Protein AF-A0A7J8LAU4-F1 (afdb_monomer_lite)

Secondary structure (DSSP, 8-state):
------PPP-PPPSSS--EE---B----S-TTS-EESS-B--SEEEEEEEETTEEEEE-PPP-EE-SS--HHHH--

Sequence (76 aa):
MVEIPSVDGIECAEADIASTCQASLVGSSSASCNIPGYSSTTDEMAIKSRHPNLCIYSLAAMNFRPSKRNARLCGK

Organism: NCBI:txid34289

Foldseek 3Di:
DDDDPPPPAPDQDPDQFRFFQKDFDDFDPDPQFTAWDQGMWGRGWGFPDDDTNDTDTDTDDTGTGGPDDDCVPPPD

Radius of gyration: 20.17 Å; chains: 1; bounding box: 35×22×71 Å

Structure (mmCIF, N/CA/C/O backbone):
data_AF-A0A7J8LAU4-F1
#
_entry.id   AF-A0A7J8LAU4-F1
#
loop_
_atom_site.group_PDB
_atom_site.id
_atom_site.type_symbol
_atom_site.label_atom_id
_atom_site.label_alt_id
_atom_site.label_comp_id
_atom_site.label_asym_id
_atom_site.label_entity_id
_atom_site.label_seq_id
_atom_site.pdbx_PDB_ins_code
_atom_site.Cartn_x
_atom_site.Cartn_y
_atom_site.Cartn_z
_atom_site.occupancy
_atom_site.B_iso_or_equiv
_atom_site.auth_seq_id
_atom_site.auth_comp_id
_atom_site.auth_asym_id
_atom_site.auth_atom_id
_atom_site.pdbx_PDB_model_num
ATOM 1 N N . MET A 1 1 ? -17.116 -11.960 48.708 1.00 46.34 1 MET A N 1
ATOM 2 C CA . MET A 1 1 ? -17.072 -12.309 47.275 1.00 46.34 1 MET A CA 1
ATOM 3 C C . MET A 1 1 ? -16.448 -11.125 46.566 1.00 46.34 1 MET A C 1
ATOM 5 O O . MET A 1 1 ? -16.966 -10.031 46.726 1.00 46.34 1 MET A O 1
ATOM 9 N N . VAL A 1 2 ? -15.280 -11.294 45.942 1.00 54.94 2 VAL A N 1
ATOM 10 C CA . VAL A 1 2 ? -14.642 -10.208 45.182 1.00 54.94 2 VAL A CA 1
ATOM 11 C C . VAL A 1 2 ? -15.257 -10.237 43.793 1.00 54.94 2 VAL A C 1
ATOM 13 O O . VAL A 1 2 ? -15.009 -11.160 43.022 1.00 54.94 2 VAL A O 1
ATOM 16 N N . GLU A 1 3 ? -16.127 -9.272 43.530 1.00 46.00 3 GLU A N 1
ATOM 17 C CA . GLU A 1 3 ? -16.711 -9.033 42.218 1.00 46.00 3 GLU A CA 1
ATOM 18 C C . GLU A 1 3 ? -15.616 -8.386 41.367 1.00 46.00 3 GLU A C 1
ATOM 20 O O . GLU A 1 3 ? -15.219 -7.247 41.606 1.00 46.00 3 GLU A O 1
ATOM 25 N N . ILE A 1 4 ? -15.025 -9.160 40.455 1.00 60.12 4 ILE A N 1
ATOM 26 C CA . ILE A 1 4 ? -14.072 -8.621 39.487 1.00 60.12 4 ILE A CA 1
ATOM 27 C C . ILE A 1 4 ? -14.924 -7.842 38.482 1.00 60.12 4 ILE A C 1
ATOM 29 O O . ILE A 1 4 ? -15.736 -8.473 37.799 1.00 60.12 4 ILE A O 1
ATOM 33 N N . PRO A 1 5 ? -14.809 -6.504 38.401 1.00 53.44 5 PRO A N 1
ATOM 34 C CA . PRO A 1 5 ? -15.590 -5.750 37.439 1.00 53.44 5 PRO A CA 1
ATOM 35 C C . PRO A 1 5 ? -15.202 -6.228 36.041 1.00 53.44 5 PRO A C 1
ATOM 37 O O . PRO A 1 5 ? -14.015 -6.319 35.714 1.00 53.44 5 PRO A O 1
ATOM 40 N N . SER A 1 6 ? -16.205 -6.570 35.234 1.00 57.34 6 SER A N 1
ATOM 41 C CA . SER A 1 6 ? -15.996 -6.817 33.813 1.00 57.34 6 SER A CA 1
ATOM 42 C C . SER A 1 6 ? -15.476 -5.510 33.231 1.00 57.34 6 SER A C 1
ATOM 44 O O . SER A 1 6 ? -16.208 -4.525 33.179 1.00 57.34 6 SER A O 1
ATOM 46 N N . VAL A 1 7 ? -14.185 -5.461 32.903 1.00 61.78 7 VAL A N 1
ATOM 47 C CA . VAL A 1 7 ? -13.626 -4.315 32.193 1.00 61.78 7 VAL A CA 1
ATOM 48 C C . VAL A 1 7 ? -14.323 -4.268 30.845 1.00 61.78 7 VAL A C 1
ATOM 50 O O . VAL A 1 7 ? -14.327 -5.263 30.117 1.00 61.78 7 VAL A O 1
ATOM 53 N N . ASP A 1 8 ? -14.981 -3.149 30.564 1.00 62.38 8 ASP A N 1
ATOM 54 C CA . ASP A 1 8 ? -15.527 -2.894 29.242 1.00 62.38 8 ASP A CA 1
ATOM 55 C C . ASP A 1 8 ? -14.356 -3.027 28.260 1.00 62.38 8 ASP A C 1
ATOM 57 O O . ASP A 1 8 ? -13.296 -2.417 28.447 1.00 62.38 8 ASP A O 1
ATOM 61 N N . GLY A 1 9 ? -14.469 -3.981 27.336 1.00 59.72 9 GLY A N 1
ATOM 62 C CA . GLY A 1 9 ? -13.403 -4.282 26.390 1.00 59.72 9 GLY A CA 1
ATOM 63 C C . GLY A 1 9 ? -13.134 -3.081 25.486 1.00 59.72 9 GLY A C 1
ATOM 64 O O . GLY A 1 9 ? -13.851 -2.086 25.493 1.00 59.72 9 GLY A O 1
ATOM 65 N N . ILE A 1 10 ? -12.097 -3.161 24.657 1.00 59.94 10 ILE A N 1
ATOM 66 C CA . ILE A 1 10 ? -11.913 -2.149 23.611 1.00 59.94 10 ILE A CA 1
ATOM 67 C C . ILE A 1 10 ? -13.027 -2.352 22.576 1.00 59.94 10 ILE A C 1
ATOM 69 O O . ILE A 1 10 ? -12.957 -3.285 21.772 1.00 59.94 10 ILE A O 1
ATOM 73 N N . GLU A 1 11 ? -14.053 -1.502 22.604 1.00 67.62 11 GLU A N 1
ATOM 74 C CA . GLU A 1 11 ? -15.057 -1.435 21.544 1.00 67.62 11 GLU A CA 1
ATOM 75 C C . GLU A 1 11 ? -14.452 -0.761 20.305 1.00 67.62 11 GLU A C 1
ATOM 77 O O . GLU A 1 11 ? -13.888 0.335 20.367 1.00 67.62 11 GLU A O 1
ATOM 82 N N . CYS A 1 12 ? -14.527 -1.438 19.157 1.00 67.88 12 CYS A N 1
ATOM 83 C CA . CYS A 1 12 ? -14.125 -0.837 17.889 1.00 67.88 12 CYS A CA 1
ATOM 84 C C . CYS A 1 12 ? -15.115 0.268 17.528 1.00 67.88 12 CYS A C 1
ATOM 86 O O . CYS A 1 12 ? -16.314 0.082 17.709 1.00 67.88 12 CYS A O 1
ATOM 88 N N . ALA A 1 13 ? -14.629 1.387 16.985 1.00 67.75 13 ALA A N 1
ATOM 89 C CA . ALA A 1 13 ? -15.499 2.500 16.621 1.00 67.75 13 ALA A CA 1
ATOM 90 C C . ALA A 1 13 ? -16.677 2.023 15.748 1.00 67.75 13 ALA A C 1
ATOM 92 O O . ALA A 1 13 ? -16.503 1.283 14.782 1.00 67.75 13 ALA A O 1
ATOM 93 N N . GLU A 1 14 ? -17.888 2.456 16.083 1.00 61.84 14 GLU A N 1
ATOM 94 C CA . GLU A 1 14 ? -19.113 2.023 15.399 1.00 61.84 14 GLU A CA 1
ATOM 95 C C . GLU A 1 14 ? -19.235 2.576 13.962 1.00 61.84 14 GLU A C 1
ATOM 97 O O . GLU A 1 14 ? -20.089 2.129 13.199 1.00 61.84 14 GLU A O 1
ATOM 102 N N . ALA A 1 15 ? -18.373 3.526 13.580 1.00 60.34 15 ALA A N 1
ATOM 103 C CA . ALA A 1 15 ? -18.390 4.218 12.294 1.00 60.34 15 ALA A CA 1
ATOM 104 C C . ALA A 1 15 ? -17.583 3.497 11.193 1.00 60.34 15 ALA A C 1
ATOM 106 O O . ALA A 1 15 ? -16.557 2.872 11.461 1.00 60.34 15 ALA A O 1
ATOM 107 N N . ASP A 1 16 ? -18.023 3.661 9.936 1.00 60.25 16 ASP A N 1
ATOM 108 C CA . ASP A 1 16 ? -17.351 3.162 8.717 1.00 60.25 16 ASP A CA 1
ATOM 109 C C . ASP A 1 16 ? -15.909 3.699 8.595 1.00 60.25 16 ASP A C 1
ATOM 111 O O . ASP A 1 16 ? -15.000 2.998 8.149 1.00 60.25 16 ASP A O 1
ATOM 115 N N . ILE A 1 17 ? -15.689 4.922 9.098 1.00 60.59 17 ILE A N 1
ATOM 116 C CA . ILE A 1 17 ? -14.381 5.569 9.234 1.00 60.59 17 ILE A CA 1
ATOM 117 C C . ILE A 1 17 ? -14.067 5.687 10.721 1.00 60.59 17 ILE A C 1
ATOM 119 O O . ILE A 1 17 ? -14.616 6.528 11.433 1.00 60.59 17 ILE A O 1
ATOM 123 N N . ALA A 1 18 ? -13.176 4.827 11.195 1.00 64.38 18 ALA A N 1
ATOM 124 C CA . ALA A 1 18 ? -12.863 4.728 12.616 1.00 64.38 18 ALA A CA 1
ATOM 125 C C . ALA A 1 18 ? -11.689 5.615 13.051 1.00 64.38 18 ALA A C 1
ATOM 127 O O . ALA A 1 18 ? -11.531 5.919 14.232 1.00 64.38 18 ALA A O 1
ATOM 128 N N . SER A 1 19 ? -10.834 6.001 12.105 1.00 68.69 19 SER A N 1
ATOM 129 C CA . SER A 1 19 ? -9.645 6.806 12.362 1.00 68.69 19 SER A CA 1
ATOM 130 C C . SER A 1 19 ? -9.202 7.531 11.096 1.00 68.69 19 SER A C 1
ATOM 132 O O . SER A 1 19 ? -9.434 7.043 9.986 1.00 68.69 19 SER A O 1
ATOM 134 N N . THR A 1 20 ? -8.549 8.680 11.282 1.00 76.00 20 THR A N 1
ATOM 135 C CA . THR A 1 20 ? -7.923 9.446 10.204 1.00 76.00 20 THR A CA 1
ATOM 136 C C . THR A 1 20 ? -6.419 9.204 10.207 1.00 76.00 20 THR A C 1
ATOM 138 O O . THR A 1 20 ? -5.715 9.674 11.103 1.00 76.00 20 THR A O 1
ATOM 141 N N . CYS A 1 21 ? -5.913 8.461 9.232 1.00 81.12 21 CYS A N 1
ATOM 142 C CA . CYS A 1 21 ? -4.486 8.235 9.060 1.00 81.12 21 CYS A CA 1
ATOM 143 C C . CYS A 1 21 ? -4.179 7.918 7.596 1.00 81.12 21 CYS A C 1
ATOM 145 O O . CYS A 1 21 ? -4.839 7.089 6.972 1.00 81.12 21 CYS A O 1
ATOM 147 N N . GLN A 1 22 ? -3.147 8.574 7.069 1.00 88.75 22 GLN A N 1
ATOM 148 C CA . GLN A 1 22 ? -2.685 8.434 5.696 1.00 88.75 22 GLN A CA 1
ATOM 149 C C . GLN A 1 22 ? -1.297 7.799 5.671 1.00 88.75 22 GLN A C 1
ATOM 151 O O . GLN A 1 22 ? -0.404 8.178 6.430 1.00 88.75 22 GLN A O 1
ATOM 156 N N . ALA A 1 23 ? -1.104 6.850 4.760 1.00 90.75 23 ALA A N 1
ATOM 157 C CA . ALA A 1 23 ? 0.194 6.266 4.473 1.00 90.75 23 ALA A CA 1
ATOM 158 C C . ALA A 1 23 ? 0.648 6.665 3.067 1.00 90.75 23 ALA A C 1
ATOM 160 O O . ALA A 1 23 ? -0.165 6.712 2.145 1.00 90.75 23 ALA A O 1
ATOM 161 N N . SER A 1 24 ? 1.951 6.897 2.897 1.00 93.69 24 SER A N 1
ATOM 162 C CA . SER A 1 24 ? 2.547 7.225 1.600 1.00 93.69 24 SER A CA 1
ATOM 163 C C . SER A 1 24 ? 3.836 6.439 1.356 1.00 93.69 24 SER A C 1
ATOM 165 O O . SER A 1 24 ? 4.568 6.089 2.284 1.00 93.69 24 SER A O 1
ATOM 167 N N . LEU A 1 25 ? 4.131 6.159 0.087 1.00 94.44 25 LEU A N 1
ATOM 168 C CA . LEU A 1 25 ? 5.357 5.487 -0.330 1.00 94.44 25 LEU A CA 1
ATOM 169 C C . LEU A 1 25 ? 6.571 6.408 -0.165 1.00 94.44 25 LEU A C 1
ATOM 171 O O . LEU A 1 25 ? 6.616 7.492 -0.738 1.00 94.44 25 LEU A O 1
ATOM 175 N N . VAL A 1 26 ? 7.588 5.933 0.556 1.00 94.19 26 VAL A N 1
ATOM 176 C CA . VAL A 1 26 ? 8.848 6.673 0.762 1.00 94.19 26 VAL A CA 1
ATOM 177 C C . VAL A 1 26 ? 9.931 6.228 -0.222 1.00 94.19 26 VAL A C 1
ATOM 179 O O . VAL A 1 26 ? 10.631 7.049 -0.806 1.00 94.19 26 VAL A O 1
ATOM 182 N N . GLY A 1 27 ? 10.070 4.921 -0.442 1.00 91.81 27 GLY A N 1
ATOM 183 C CA . GLY A 1 27 ? 11.088 4.366 -1.328 1.00 91.81 27 GLY A CA 1
ATOM 184 C C . GLY A 1 27 ? 10.961 2.855 -1.472 1.00 91.81 27 GLY A C 1
ATOM 185 O O . GLY A 1 27 ? 10.213 2.212 -0.736 1.00 91.81 27 GLY A O 1
ATOM 186 N N . SER A 1 28 ? 11.691 2.294 -2.434 1.00 94.25 28 SER A N 1
ATOM 187 C CA . SER A 1 28 ? 11.717 0.856 -2.701 1.00 94.25 28 SER A CA 1
ATOM 188 C C . SER A 1 28 ? 13.111 0.293 -2.461 1.00 94.25 28 SER A C 1
ATOM 190 O O . SER A 1 28 ? 14.105 0.884 -2.880 1.00 94.25 28 SER A O 1
ATOM 192 N N . SER A 1 29 ? 13.180 -0.882 -1.837 1.00 95.56 29 SER A N 1
ATOM 193 C CA . SER A 1 29 ? 14.415 -1.665 -1.720 1.00 95.56 29 SER A CA 1
ATOM 194 C C . SER A 1 29 ? 14.804 -2.361 -3.029 1.00 95.56 29 SER A C 1
ATOM 196 O O . SER A 1 29 ? 15.913 -2.877 -3.148 1.00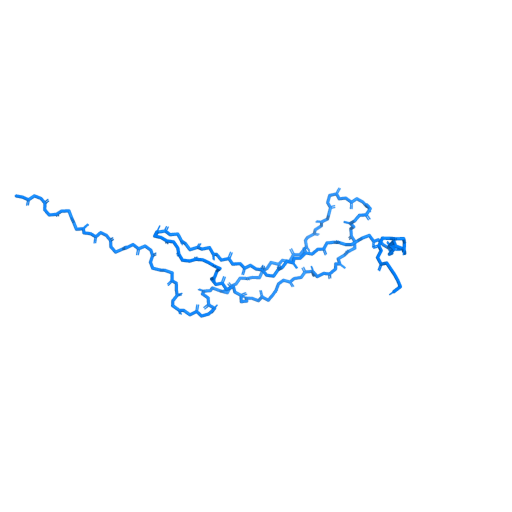 95.56 29 SER A O 1
ATOM 198 N N . SER A 1 30 ? 13.911 -2.380 -4.025 1.00 95.06 30 SER A N 1
ATOM 199 C CA . SER A 1 30 ? 14.151 -2.996 -5.326 1.00 95.06 30 SER A CA 1
ATOM 200 C C . SER A 1 30 ? 14.410 -1.946 -6.397 1.00 95.06 30 SER A C 1
ATOM 202 O O . SER A 1 30 ? 13.518 -1.182 -6.764 1.00 95.06 30 SER A O 1
ATOM 204 N N . ALA A 1 31 ? 15.606 -1.974 -6.987 1.00 92.00 31 ALA A N 1
ATOM 205 C CA . ALA A 1 31 ? 15.954 -1.104 -8.109 1.00 92.00 31 ALA A CA 1
ATOM 20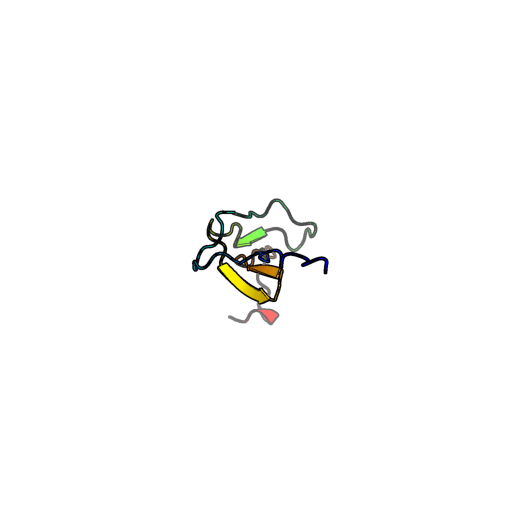6 C C . ALA A 1 31 ? 15.098 -1.365 -9.363 1.00 92.00 31 ALA A C 1
ATOM 208 O O . ALA A 1 31 ? 14.880 -0.460 -10.163 1.00 92.00 31 ALA A O 1
ATOM 209 N N . SER A 1 32 ? 14.599 -2.593 -9.545 1.00 92.31 32 SER A N 1
ATOM 210 C CA . SER A 1 32 ? 13.762 -2.961 -10.693 1.00 92.31 32 SER A CA 1
ATOM 211 C C . SER A 1 32 ? 12.276 -2.653 -10.488 1.00 92.31 32 SER A C 1
ATOM 213 O O . SER A 1 32 ? 11.525 -2.658 -11.461 1.00 92.31 32 SER A O 1
ATOM 215 N N . CYS A 1 33 ? 11.847 -2.366 -9.255 1.00 92.31 33 CYS A N 1
ATOM 216 C CA . CYS A 1 33 ? 10.466 -2.054 -8.893 1.00 92.31 33 CYS A CA 1
ATOM 217 C C . CYS A 1 33 ? 10.428 -0.816 -7.985 1.00 92.31 33 CYS A C 1
ATOM 219 O O . CYS A 1 33 ? 10.182 -0.918 -6.785 1.00 92.31 33 CYS A O 1
ATOM 221 N N . ASN A 1 34 ? 10.727 0.351 -8.555 1.00 94.75 34 ASN A N 1
ATOM 222 C CA . ASN A 1 34 ? 10.927 1.603 -7.818 1.00 94.75 34 ASN A CA 1
ATOM 223 C C . ASN A 1 34 ? 10.090 2.782 -8.329 1.00 94.75 34 ASN A C 1
ATOM 225 O O . ASN A 1 34 ? 10.208 3.880 -7.792 1.00 94.75 34 ASN A O 1
ATOM 229 N N . ILE A 1 35 ? 9.244 2.588 -9.343 1.00 95.06 35 ILE A N 1
ATOM 230 C CA . ILE A 1 35 ? 8.372 3.653 -9.843 1.00 95.06 35 ILE A CA 1
ATOM 231 C C . ILE A 1 35 ? 7.078 3.632 -9.029 1.00 95.06 35 ILE A C 1
ATOM 233 O O . ILE A 1 35 ? 6.422 2.589 -9.012 1.00 95.06 35 ILE A O 1
ATOM 237 N N . PRO A 1 36 ? 6.677 4.722 -8.353 1.00 94.31 36 PRO A N 1
ATOM 238 C CA . PRO A 1 36 ? 5.417 4.751 -7.620 1.00 94.31 36 PRO A CA 1
ATOM 239 C C . PRO A 1 36 ? 4.228 4.432 -8.541 1.00 94.31 36 PRO A C 1
ATOM 241 O O . PRO A 1 36 ? 4.128 4.949 -9.659 1.00 94.31 36 PRO A O 1
ATOM 244 N N . GLY A 1 37 ? 3.361 3.526 -8.091 1.00 92.56 37 GLY A N 1
ATOM 245 C CA . GLY A 1 37 ? 2.048 3.253 -8.669 1.00 92.56 37 GLY A CA 1
ATOM 246 C C . GLY A 1 37 ? 0.989 4.005 -7.872 1.00 92.56 37 GLY A C 1
ATOM 247 O O . GLY A 1 37 ? 0.893 5.224 -7.973 1.00 92.56 37 GLY A O 1
ATOM 248 N N . TYR A 1 38 ? 0.230 3.285 -7.048 1.00 92.31 38 TYR A N 1
ATOM 249 C CA . TYR A 1 38 ? -0.608 3.901 -6.023 1.00 92.31 38 TYR A CA 1
ATOM 250 C C . TYR A 1 38 ? 0.273 4.320 -4.840 1.00 92.31 38 TYR A C 1
ATOM 252 O O . TYR A 1 38 ? 0.812 3.466 -4.133 1.00 92.31 38 TYR A O 1
ATOM 260 N N . SER A 1 39 ? 0.494 5.630 -4.692 1.00 92.12 39 SER A N 1
ATOM 261 C CA . SER A 1 39 ? 1.550 6.188 -3.839 1.00 92.12 39 SER A CA 1
ATOM 262 C C . SER A 1 39 ? 1.097 6.650 -2.463 1.00 92.12 39 SER A C 1
ATOM 264 O O . SER A 1 39 ? 1.950 6.816 -1.597 1.00 92.12 39 SER A O 1
ATOM 266 N N . SER A 1 40 ? -0.196 6.896 -2.269 1.00 91.94 40 SER A N 1
ATOM 267 C CA . SER A 1 40 ? -0.746 7.322 -0.986 1.00 91.94 40 SER A CA 1
ATOM 268 C C . SER A 1 40 ? -2.150 6.783 -0.810 1.00 91.94 40 SER A C 1
ATOM 270 O O . SER A 1 40 ? -2.900 6.699 -1.781 1.00 91.94 40 SER A O 1
ATOM 272 N N . THR A 1 41 ? -2.501 6.448 0.423 1.00 90.00 41 THR A N 1
ATOM 273 C CA . THR A 1 41 ? -3.870 6.098 0.802 1.00 90.00 41 THR A CA 1
ATOM 274 C C . THR A 1 41 ? -4.704 7.360 1.007 1.00 90.00 41 THR A C 1
ATOM 276 O O . THR A 1 41 ? -4.166 8.461 1.159 1.00 90.00 41 THR A O 1
ATOM 279 N N . THR A 1 42 ? -6.025 7.202 1.037 1.00 84.75 42 THR A N 1
ATOM 280 C CA . THR A 1 42 ? -6.916 8.199 1.641 1.00 84.75 42 THR A CA 1
ATOM 281 C C . THR A 1 42 ? -6.623 8.317 3.136 1.00 84.75 42 THR A C 1
ATOM 283 O O . THR A 1 42 ? -5.975 7.444 3.722 1.00 84.75 42 THR A O 1
ATOM 286 N N . ASP A 1 43 ? -7.099 9.397 3.749 1.00 78.81 43 ASP A N 1
ATOM 287 C CA . ASP A 1 43 ? -6.999 9.601 5.196 1.00 78.81 43 ASP A CA 1
ATOM 288 C C . ASP A 1 43 ? -7.959 8.690 5.977 1.00 78.81 43 ASP A C 1
ATOM 290 O O . ASP A 1 43 ? -7.843 8.562 7.186 1.00 78.81 43 ASP A O 1
ATOM 294 N N . GLU A 1 44 ? -8.907 8.045 5.301 1.00 71.81 44 GLU A N 1
ATOM 295 C CA . GLU A 1 44 ? -9.950 7.220 5.906 1.00 71.81 44 GLU A CA 1
ATOM 296 C C . GLU A 1 44 ? -9.492 5.762 6.085 1.00 71.81 44 GLU A C 1
ATOM 298 O O . GLU A 1 44 ? -9.082 5.103 5.124 1.00 71.81 44 GLU A O 1
ATOM 303 N N . MET A 1 45 ? -9.598 5.241 7.314 1.00 75.75 45 MET A N 1
ATOM 304 C CA . MET A 1 45 ? -9.349 3.832 7.645 1.00 75.75 45 MET A CA 1
ATOM 305 C C . MET A 1 45 ? -10.650 3.090 7.961 1.00 75.75 45 MET A C 1
ATOM 307 O O . MET A 1 45 ? -11.349 3.431 8.919 1.00 75.75 45 MET A O 1
ATOM 311 N N . ALA A 1 46 ? -10.922 2.022 7.206 1.00 73.81 46 ALA A N 1
ATOM 312 C CA . ALA A 1 46 ? -12.077 1.154 7.424 1.00 73.81 46 ALA A CA 1
ATOM 313 C C . ALA A 1 46 ? -11.772 0.035 8.432 1.00 73.81 46 ALA A C 1
ATOM 315 O O . ALA A 1 46 ? -10.652 -0.493 8.484 1.00 73.81 46 ALA A O 1
ATOM 316 N N . ILE A 1 47 ? -12.782 -0.380 9.201 1.00 72.38 47 ILE A N 1
ATOM 317 C CA . ILE A 1 47 ? -12.696 -1.567 10.061 1.00 72.38 47 ILE A CA 1
ATOM 318 C C . ILE A 1 47 ? -12.894 -2.814 9.203 1.00 72.38 47 ILE A C 1
ATOM 320 O O . ILE A 1 47 ? -13.964 -3.047 8.648 1.00 72.38 47 ILE A O 1
ATOM 324 N N . LYS A 1 48 ? -11.865 -3.656 9.133 1.00 70.38 48 LYS A N 1
ATOM 325 C CA . LYS A 1 48 ? -11.892 -4.904 8.367 1.00 70.38 48 LYS A CA 1
ATOM 326 C C . LYS A 1 48 ? -12.484 -6.073 9.151 1.00 70.38 48 LYS A C 1
ATOM 328 O O . LYS A 1 48 ? -13.076 -6.968 8.557 1.00 70.38 48 LYS A O 1
ATOM 333 N N . SER A 1 49 ? -12.269 -6.116 10.464 1.00 68.56 49 SER A N 1
ATOM 334 C CA . SER A 1 49 ? -12.799 -7.175 11.326 1.00 68.56 49 SER A CA 1
ATOM 335 C C . SER A 1 49 ? -12.943 -6.687 12.759 1.00 68.56 49 SER A C 1
ATOM 337 O O . SER A 1 49 ? -12.082 -5.958 13.262 1.00 68.56 49 SER A O 1
ATOM 339 N N . ARG A 1 50 ? -14.020 -7.136 13.403 1.00 71.81 50 ARG A N 1
ATOM 340 C CA . ARG A 1 50 ? -14.298 -6.940 14.823 1.00 71.81 50 ARG A CA 1
ATOM 341 C C . ARG A 1 50 ? -14.139 -8.294 15.511 1.00 71.81 50 ARG A C 1
ATOM 343 O O . ARG A 1 50 ? -14.945 -9.198 15.300 1.00 71.81 50 ARG A O 1
ATOM 350 N N . HIS A 1 51 ? -13.078 -8.446 16.294 1.00 71.38 51 HIS A N 1
ATOM 351 C CA . HIS A 1 51 ? -12.867 -9.601 17.165 1.00 71.38 51 HIS A CA 1
ATOM 352 C C . HIS A 1 51 ? -12.917 -9.144 18.632 1.00 71.38 51 HIS A C 1
ATOM 354 O O . HIS A 1 51 ? -12.677 -7.967 18.906 1.00 71.38 51 HIS A O 1
ATOM 360 N N . PRO A 1 52 ? -13.199 -10.042 19.596 1.00 68.69 52 PRO A N 1
ATOM 361 C CA . PRO A 1 52 ? -13.182 -9.683 21.012 1.00 68.69 52 PRO A CA 1
ATOM 362 C C . PRO A 1 52 ? -11.819 -9.090 21.398 1.00 68.69 52 PRO A C 1
ATOM 364 O O . PRO A 1 52 ? -10.798 -9.762 21.255 1.00 68.69 52 PRO A O 1
ATOM 367 N N . ASN A 1 53 ? -11.806 -7.842 21.876 1.00 67.94 53 ASN A N 1
AT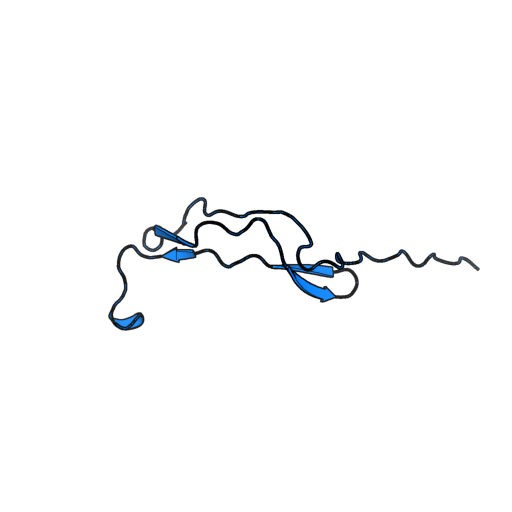OM 368 C CA . ASN A 1 53 ? -10.600 -7.083 22.245 1.00 67.94 53 ASN A CA 1
ATOM 369 C C . ASN A 1 53 ? -9.597 -6.825 21.099 1.00 67.94 53 ASN A C 1
ATOM 371 O O . ASN A 1 53 ? -8.421 -6.572 2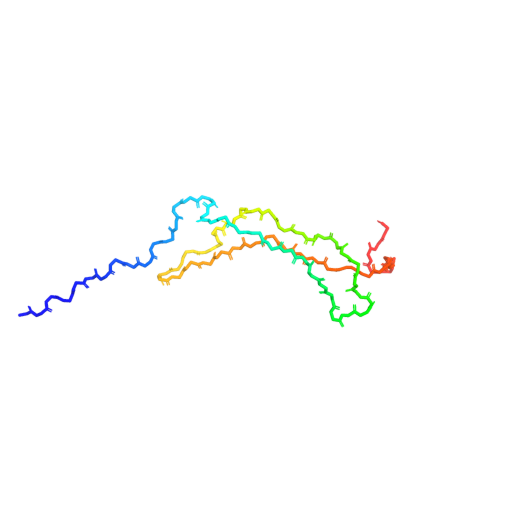1.364 1.00 67.94 53 ASN A O 1
ATOM 375 N N . LEU A 1 54 ? -10.020 -6.896 19.830 1.00 74.44 54 LEU A N 1
ATOM 376 C CA . LEU A 1 54 ? -9.143 -6.655 18.682 1.00 74.44 54 LEU A CA 1
ATOM 377 C C . LEU A 1 54 ? -9.890 -5.975 17.526 1.00 74.44 54 LEU A C 1
ATOM 379 O O . LEU A 1 54 ? -10.812 -6.540 16.935 1.00 74.44 54 LEU A O 1
ATOM 383 N N . CYS A 1 55 ? -9.394 -4.800 17.138 1.00 78.06 55 CYS A N 1
ATOM 384 C CA . CYS A 1 55 ? -9.854 -4.059 15.967 1.00 78.06 55 CYS A CA 1
ATOM 385 C C . CYS A 1 55 ? -8.798 -4.132 14.866 1.00 78.06 55 CYS A C 1
ATOM 387 O O . CYS A 1 55 ? -7.659 -3.706 15.061 1.00 78.06 55 CYS A O 1
ATOM 389 N N . ILE A 1 56 ? -9.170 -4.666 13.702 1.00 80.44 56 ILE A N 1
ATOM 390 C CA . ILE A 1 56 ? -8.284 -4.701 12.535 1.00 80.44 56 ILE A CA 1
ATOM 391 C C . ILE A 1 56 ? -8.697 -3.580 11.588 1.00 80.44 56 ILE A C 1
ATOM 393 O O . ILE A 1 56 ? -9.755 -3.657 10.964 1.00 80.44 56 ILE A O 1
ATOM 397 N N . TYR A 1 57 ? -7.842 -2.570 11.450 1.00 80.75 57 TYR A N 1
ATOM 398 C CA . TYR A 1 57 ? -8.005 -1.499 10.469 1.00 80.75 57 TYR A CA 1
ATOM 399 C C . TYR A 1 57 ? -7.338 -1.878 9.149 1.00 80.75 57 TYR A C 1
ATOM 401 O O . TYR A 1 57 ? -6.265 -2.487 9.134 1.00 80.75 57 TYR A O 1
ATOM 409 N N . SER A 1 58 ? -7.965 -1.520 8.033 1.00 79.62 58 SER A N 1
ATOM 410 C CA . SER A 1 58 ? -7.392 -1.713 6.703 1.00 79.62 58 SER A CA 1
ATOM 411 C C . SER A 1 58 ? -7.226 -0.400 5.962 1.00 79.62 58 SER A C 1
ATOM 413 O O . SER A 1 58 ? -8.127 0.433 5.944 1.00 79.62 58 SER A O 1
ATOM 415 N N . LEU A 1 59 ? -6.081 -0.285 5.297 1.00 85.94 59 LEU A N 1
ATOM 416 C CA . LEU A 1 59 ? -5.755 0.769 4.351 1.00 85.94 59 LEU A CA 1
ATOM 417 C C . LEU A 1 59 ? -5.790 0.226 2.920 1.00 85.94 59 LEU A C 1
ATOM 419 O O . LEU A 1 59 ? -5.572 -0.969 2.692 1.00 85.94 59 LEU A O 1
ATOM 423 N N . ALA A 1 60 ? -6.006 1.116 1.951 1.00 86.62 60 ALA A N 1
ATOM 424 C CA . ALA A 1 60 ? -5.843 0.785 0.541 1.00 86.62 60 ALA A CA 1
ATOM 425 C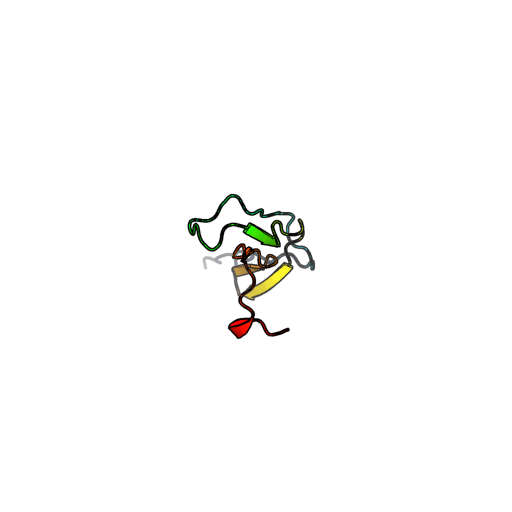 C . ALA A 1 60 ? -4.407 0.309 0.251 1.00 86.62 60 ALA A C 1
ATOM 427 O O . ALA A 1 60 ? -3.430 0.839 0.783 1.00 86.62 60 ALA A O 1
ATOM 428 N N . ALA A 1 61 ? -4.271 -0.705 -0.605 1.00 90.00 61 ALA A N 1
ATOM 429 C CA . ALA A 1 61 ? -2.964 -1.241 -0.960 1.00 90.00 61 ALA A CA 1
ATOM 430 C C . ALA A 1 61 ? -2.176 -0.241 -1.822 1.00 90.00 61 ALA A C 1
ATOM 432 O O . ALA A 1 61 ? -2.667 0.223 -2.848 1.00 90.00 61 ALA A O 1
ATOM 433 N N . MET A 1 62 ? -0.932 0.037 -1.431 1.00 93.44 62 MET A N 1
ATOM 434 C CA . MET A 1 62 ? 0.029 0.836 -2.199 1.00 93.44 62 MET A CA 1
ATOM 435 C C . MET A 1 62 ? 1.027 -0.054 -2.928 1.00 93.44 62 MET A C 1
ATOM 437 O O . MET A 1 62 ? 1.275 -1.191 -2.523 1.00 93.44 62 MET A O 1
ATOM 441 N N . ASN A 1 63 ? 1.631 0.461 -3.998 1.00 94.06 63 ASN A N 1
ATOM 442 C CA . ASN A 1 63 ? 2.576 -0.329 -4.775 1.00 94.06 63 ASN A CA 1
ATOM 443 C C . ASN A 1 63 ? 3.634 0.506 -5.498 1.00 94.06 63 ASN A C 1
ATOM 445 O O . ASN A 1 63 ? 3.364 1.584 -6.027 1.00 94.06 63 ASN A O 1
ATOM 449 N N . PHE A 1 64 ? 4.824 -0.076 -5.627 1.00 95.56 64 PHE A N 1
ATOM 450 C CA . PHE A 1 64 ? 5.759 0.281 -6.685 1.00 95.56 64 PHE A CA 1
ATOM 451 C C . PHE A 1 64 ? 5.522 -0.612 -7.904 1.00 95.56 64 PHE A C 1
ATOM 453 O O . PHE A 1 64 ? 4.988 -1.720 -7.803 1.00 95.56 64 PHE A O 1
ATOM 460 N N . ARG A 1 65 ? 5.906 -0.119 -9.075 1.00 93.19 65 ARG A N 1
ATOM 461 C CA . ARG A 1 65 ? 5.880 -0.850 -10.337 1.00 93.19 65 ARG A CA 1
ATOM 462 C C . ARG A 1 65 ? 7.247 -0.783 -11.019 1.00 93.19 65 ARG A C 1
ATOM 464 O O . ARG A 1 65 ? 8.011 0.160 -10.792 1.00 93.19 65 ARG A O 1
ATOM 471 N N . PRO A 1 66 ? 7.565 -1.762 -11.877 1.00 93.69 66 PRO A N 1
ATOM 472 C CA . PRO A 1 66 ? 8.712 -1.659 -12.762 1.00 93.69 66 PRO A CA 1
ATOM 473 C C . PRO A 1 66 ? 8.519 -0.534 -13.783 1.00 93.69 66 PRO A C 1
ATOM 475 O O . PRO A 1 66 ? 7.398 -0.214 -14.182 1.00 93.69 66 PRO A O 1
ATOM 478 N N . SER A 1 67 ? 9.629 0.036 -14.252 1.00 91.50 67 SER A N 1
ATOM 479 C CA . SER A 1 67 ? 9.627 1.104 -15.262 1.00 91.50 67 SER A CA 1
ATOM 480 C C . SER A 1 67 ? 9.072 0.661 -16.618 1.00 91.50 67 SER A C 1
ATOM 482 O O . SER A 1 67 ? 8.581 1.483 -17.388 1.00 91.50 67 SER A O 1
ATOM 484 N N . LYS A 1 68 ? 9.122 -0.642 -16.914 1.00 91.00 68 LYS A N 1
ATOM 485 C CA . LYS A 1 68 ? 8.591 -1.235 -18.143 1.00 91.00 68 LYS A CA 1
ATOM 486 C C . LYS A 1 68 ? 7.480 -2.225 -17.810 1.00 91.00 68 LYS A C 1
ATOM 488 O O . LYS A 1 68 ? 7.665 -3.118 -16.984 1.00 91.00 68 LYS A O 1
ATOM 493 N N . ARG A 1 69 ? 6.342 -2.106 -18.502 1.00 87.69 69 ARG A N 1
ATOM 494 C CA . ARG A 1 69 ? 5.269 -3.110 -18.456 1.00 87.69 69 ARG A CA 1
ATOM 495 C C . ARG A 1 69 ? 5.763 -4.393 -19.120 1.00 87.69 69 ARG A C 1
ATOM 497 O O . ARG A 1 69 ? 6.269 -4.365 -20.240 1.00 87.69 69 ARG A O 1
ATOM 504 N N . ASN A 1 70 ? 5.586 -5.525 -18.450 1.00 89.06 70 ASN A N 1
ATOM 505 C CA . ASN A 1 70 ? 5.880 -6.820 -19.046 1.00 89.06 70 ASN A CA 1
ATOM 506 C C . ASN A 1 70 ? 4.696 -7.260 -19.918 1.00 89.06 70 ASN A C 1
ATOM 508 O O . ASN A 1 70 ? 3.705 -7.765 -19.401 1.00 89.06 70 ASN A O 1
ATOM 512 N N . ALA A 1 71 ? 4.797 -7.083 -21.236 1.00 89.88 71 ALA 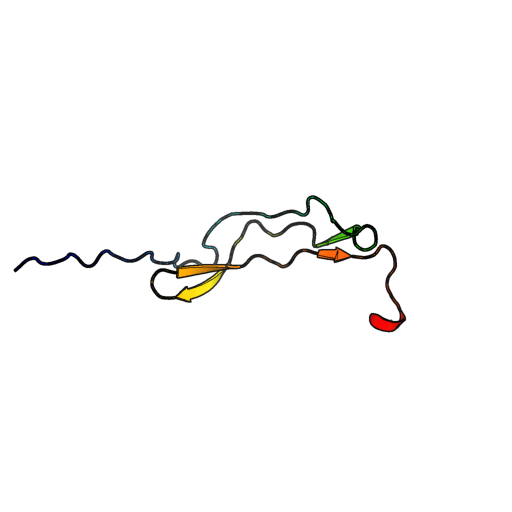A N 1
ATOM 513 C CA . ALA A 1 71 ? 3.723 -7.435 -22.171 1.00 89.88 71 ALA A CA 1
ATOM 514 C C . ALA A 1 71 ? 3.383 -8.939 -22.186 1.00 89.88 71 ALA A C 1
ATOM 516 O O . ALA A 1 71 ? 2.259 -9.306 -22.512 1.00 89.88 71 ALA A O 1
ATOM 517 N N . ARG A 1 72 ? 4.329 -9.812 -21.805 1.00 89.75 72 ARG A N 1
ATOM 518 C CA . ARG A 1 72 ? 4.094 -11.262 -21.727 1.00 89.75 72 ARG A CA 1
ATOM 519 C C . ARG A 1 72 ? 3.219 -11.638 -20.531 1.00 89.75 72 ARG A C 1
ATOM 521 O O . ARG A 1 72 ? 2.433 -12.567 -20.635 1.00 89.75 72 ARG A O 1
ATOM 528 N N . LEU A 1 73 ? 3.381 -10.938 -19.406 1.00 88.56 73 LEU A N 1
ATOM 529 C CA . LEU A 1 73 ? 2.648 -11.215 -18.164 1.00 88.56 73 LEU A CA 1
ATOM 530 C C . LEU A 1 73 ? 1.370 -10.385 -18.028 1.00 88.56 73 LEU A C 1
ATOM 532 O O . LEU A 1 73 ? 0.382 -10.867 -17.491 1.00 88.56 73 LEU A O 1
ATOM 536 N N . CYS A 1 74 ? 1.388 -9.136 -18.488 1.00 85.62 74 CYS A N 1
ATOM 537 C CA . CYS A 1 74 ? 0.312 -8.179 -18.238 1.00 85.62 74 CYS A CA 1
ATOM 538 C C . CYS A 1 74 ? -0.667 -8.021 -19.410 1.00 85.62 74 CYS A C 1
ATOM 540 O O . CYS A 1 74 ? -1.501 -7.122 -19.342 1.00 85.62 74 CYS A O 1
ATOM 542 N N . GLY A 1 75 ? -0.563 -8.841 -20.464 1.00 81.12 75 GLY A N 1
ATOM 543 C CA . GLY A 1 75 ? -1.437 -8.780 -21.643 1.00 81.12 75 GLY A CA 1
ATOM 544 C C . GLY A 1 75 ? -1.398 -7.434 -22.381 1.00 81.12 75 GLY A C 1
ATOM 545 O O . GLY A 1 75 ? -0.597 -6.557 -22.047 1.00 81.12 75 GLY A O 1
ATOM 546 N N . LYS A 1 76 ? -2.247 -7.275 -23.405 1.00 68.56 76 LYS A N 1
ATOM 547 C CA . LYS A 1 76 ? -2.492 -5.974 -24.051 1.00 68.56 76 LYS A CA 1
ATOM 548 C C . LYS A 1 76 ? -3.475 -5.172 -23.216 1.00 68.56 76 LYS A C 1
ATOM 550 O O . LYS A 1 76 ? -4.573 -5.701 -22.973 1.00 68.56 76 LYS A O 1
#

pLDDT: mean 79.23, std 13.82, range [46.0, 95.56]